Protein AF-A0A7V9SMJ4-F1 (afdb_monomer_lite)

Sequence (50 aa):
ITAPHRLKDLADVQEIIKIKNLSVEFTEKLDPYVREKFFELHKAVEEAKD

Radius of gyration: 11.2 Å; chains: 1; bounding box: 28×24×26 Å

pLDDT: mean 79.85, std 11.57, range [41.84, 89.19]

Foldseek 3Di:
DPPPVVVVVLVVLLVCCVVVVDDLVVLVVDDPVCSVVSVVSNVVSVVVVD

Structure (mmCIF, N/CA/C/O backbone):
data_AF-A0A7V9SMJ4-F1
#
_entry.id   AF-A0A7V9SMJ4-F1
#
loop_
_atom_site.group_PDB
_atom_site.id
_atom_site.type_symbol
_atom_site.label_atom_id
_atom_site.label_alt_id
_atom_site.label_comp_id
_atom_site.label_asym_id
_atom_site.label_entity_id
_atom_site.label_seq_id
_atom_site.pdbx_PDB_ins_code
_atom_site.Cartn_x
_atom_site.Cartn_y
_atom_site.Cartn_z
_atom_site.occupancy
_atom_site.B_iso_or_equiv
_atom_site.auth_seq_id
_atom_site.auth_comp_id
_atom_site.auth_asym_id
_atom_site.auth_atom_id
_atom_site.pdbx_PDB_model_num
ATOM 1 N N . ILE A 1 1 ? 18.171 13.202 -12.651 1.00 41.84 1 ILE A N 1
ATOM 2 C CA . ILE A 1 1 ? 16.812 13.398 -13.208 1.00 41.84 1 ILE A CA 1
ATOM 3 C C . ILE A 1 1 ? 15.853 12.628 -12.309 1.00 41.84 1 ILE A C 1
ATOM 5 O O . ILE A 1 1 ? 15.719 11.420 -12.447 1.00 41.84 1 ILE A O 1
ATOM 9 N N . THR A 1 2 ? 15.311 13.284 -11.287 1.00 49.22 2 THR A N 1
ATOM 10 C CA . THR A 1 2 ? 14.321 12.692 -10.380 1.00 49.22 2 THR A CA 1
ATOM 11 C C . THR A 1 2 ? 12.987 12.700 -11.113 1.00 49.22 2 THR A C 1
ATOM 13 O O . THR A 1 2 ? 12.525 13.758 -11.516 1.00 49.22 2 THR A O 1
ATOM 16 N N . ALA A 1 3 ? 12.419 11.528 -11.399 1.00 54.22 3 ALA A N 1
ATOM 17 C CA . ALA A 1 3 ? 11.204 11.419 -12.202 1.00 54.22 3 ALA A CA 1
ATOM 18 C C . ALA A 1 3 ? 10.002 11.999 -11.423 1.00 54.22 3 ALA A C 1
ATOM 20 O O . ALA A 1 3 ? 9.526 11.336 -10.498 1.00 54.22 3 ALA A O 1
ATOM 21 N N . PRO A 1 4 ? 9.469 13.184 -11.785 1.00 59.97 4 PRO A N 1
ATOM 22 C CA . PRO A 1 4 ? 8.331 13.792 -11.085 1.00 59.97 4 PRO A CA 1
ATOM 23 C C . PRO A 1 4 ? 7.055 12.951 -11.226 1.00 59.97 4 PRO A C 1
ATOM 25 O O . PRO A 1 4 ? 6.137 13.062 -10.421 1.00 59.97 4 PRO A O 1
ATOM 28 N N . HIS A 1 5 ? 7.024 12.053 -12.213 1.00 60.28 5 HIS A N 1
ATOM 29 C CA . HIS A 1 5 ? 5.939 11.103 -12.416 1.00 60.28 5 HIS A CA 1
ATOM 30 C C . HIS A 1 5 ? 5.787 10.116 -11.252 1.00 60.28 5 HIS A C 1
ATOM 32 O O . HIS A 1 5 ? 4.668 9.790 -10.879 1.00 60.28 5 HIS A O 1
ATOM 38 N N . ARG A 1 6 ? 6.892 9.721 -10.599 1.00 62.72 6 ARG A N 1
ATOM 39 C CA . ARG A 1 6 ? 6.840 8.780 -9.470 1.00 62.72 6 ARG A CA 1
ATOM 40 C C . ARG A 1 6 ? 6.129 9.353 -8.250 1.00 62.72 6 ARG A C 1
ATOM 42 O O . ARG A 1 6 ? 5.492 8.607 -7.526 1.00 62.72 6 ARG A O 1
ATOM 49 N N . LEU A 1 7 ? 6.225 10.661 -8.017 1.00 62.59 7 LEU A N 1
ATOM 50 C CA . LEU A 1 7 ? 5.517 11.299 -6.903 1.00 62.59 7 LEU A CA 1
ATOM 51 C C . LEU A 1 7 ? 3.998 11.235 -7.096 1.00 62.59 7 LEU A C 1
ATOM 53 O O . LEU A 1 7 ? 3.268 11.067 -6.124 1.00 62.59 7 LEU A O 1
ATOM 57 N N . LYS A 1 8 ? 3.538 11.324 -8.349 1.00 68.50 8 LYS A N 1
ATOM 58 C CA . LYS A 1 8 ? 2.118 11.244 -8.688 1.00 68.50 8 LYS A CA 1
ATOM 59 C C . LYS A 1 8 ? 1.581 9.818 -8.539 1.00 68.50 8 LYS A C 1
ATOM 61 O O . LYS A 1 8 ? 0.523 9.655 -7.950 1.00 68.50 8 LYS A O 1
ATOM 66 N N . ASP A 1 9 ? 2.354 8.811 -8.953 1.00 79.06 9 ASP A N 1
ATOM 67 C CA . ASP A 1 9 ? 2.050 7.390 -8.707 1.00 79.06 9 ASP A CA 1
ATOM 68 C C . ASP A 1 9 ? 1.871 7.082 -7.212 1.00 79.06 9 ASP A C 1
ATOM 70 O O . ASP A 1 9 ? 0.924 6.408 -6.819 1.00 79.06 9 ASP A O 1
ATOM 74 N N . LEU A 1 10 ? 2.756 7.601 -6.352 1.00 81.06 10 LEU A N 1
ATOM 75 C CA . LEU A 1 10 ? 2.678 7.343 -4.909 1.00 81.06 10 LEU A CA 1
ATOM 76 C C . LEU A 1 10 ? 1.426 7.969 -4.278 1.00 81.06 10 LEU A C 1
ATOM 78 O O . LEU A 1 10 ? 0.788 7.330 -3.444 1.00 81.06 10 LEU A O 1
ATOM 82 N N . ALA A 1 11 ? 1.063 9.189 -4.686 1.00 83.19 11 ALA A N 1
ATOM 83 C CA . ALA A 1 11 ? -0.148 9.856 -4.211 1.00 83.19 11 ALA A CA 1
ATOM 84 C C . ALA A 1 11 ? -1.421 9.110 -4.648 1.00 83.19 11 ALA A C 1
ATOM 86 O O . ALA A 1 11 ? -2.326 8.917 -3.839 1.00 83.19 11 ALA A O 1
ATOM 87 N N . ASP A 1 12 ? -1.454 8.629 -5.893 1.00 85.50 12 ASP A N 1
ATOM 88 C CA . ASP A 1 12 ? -2.565 7.837 -6.434 1.00 85.50 12 ASP A CA 1
ATOM 89 C C . ASP A 1 12 ? -2.740 6.526 -5.646 1.00 85.50 12 ASP A C 1
ATOM 91 O O . ASP A 1 12 ? -3.833 6.193 -5.189 1.00 85.50 12 ASP A O 1
ATOM 95 N N . VAL A 1 13 ? -1.633 5.833 -5.349 1.00 85.00 13 VAL A N 1
ATOM 96 C CA . VAL A 1 13 ? -1.641 4.624 -4.510 1.00 85.00 13 VAL A CA 1
ATOM 97 C C . VAL A 1 13 ? -2.158 4.916 -3.098 1.00 85.00 13 VAL A C 1
ATOM 99 O O . VAL A 1 13 ? -2.959 4.142 -2.573 1.00 85.00 13 VAL A O 1
ATOM 102 N N . GLN A 1 14 ? -1.755 6.028 -2.478 1.00 85.56 14 GLN A N 1
ATOM 103 C CA . GLN A 1 14 ? -2.274 6.431 -1.165 1.00 85.56 14 GLN A CA 1
ATOM 104 C C . GLN A 1 14 ? -3.779 6.706 -1.192 1.00 85.56 14 GLN A C 1
ATOM 106 O O . GLN A 1 14 ? -4.494 6.343 -0.255 1.00 85.56 14 GLN A O 1
ATOM 111 N N . GLU A 1 15 ? -4.275 7.318 -2.262 1.00 88.31 15 GLU A N 1
ATOM 112 C CA . GLU A 1 15 ? -5.697 7.589 -2.442 1.00 88.31 15 GLU A CA 1
ATOM 113 C C . GLU A 1 15 ? -6.492 6.289 -2.632 1.00 88.31 15 GLU A C 1
ATOM 115 O O . GLU A 1 15 ? -7.524 6.093 -1.988 1.00 88.31 15 GLU A O 1
ATOM 120 N N . ILE A 1 16 ? -5.954 5.331 -3.392 1.00 86.38 16 ILE A N 1
ATOM 121 C CA . ILE A 1 16 ? -6.522 3.984 -3.531 1.00 86.38 16 ILE A CA 1
ATOM 122 C C . ILE A 1 16 ? -6.579 3.267 -2.177 1.00 86.38 16 ILE A C 1
ATOM 124 O O . ILE A 1 16 ? -7.612 2.676 -1.856 1.00 86.38 16 ILE A O 1
ATOM 128 N N . ILE A 1 17 ? -5.515 3.334 -1.367 1.00 87.44 17 ILE A N 1
ATOM 129 C CA . ILE A 1 17 ? -5.480 2.743 -0.017 1.00 87.44 17 ILE A CA 1
ATOM 130 C C . ILE A 1 17 ? -6.603 3.323 0.850 1.00 87.44 17 ILE A C 1
ATOM 132 O O . ILE A 1 17 ? -7.332 2.561 1.488 1.00 87.44 17 ILE A O 1
ATOM 136 N N . LYS A 1 18 ? -6.794 4.650 0.820 1.00 85.38 18 LYS A N 1
ATOM 137 C CA . LYS A 1 18 ? -7.863 5.342 1.558 1.00 85.38 18 LYS A CA 1
ATOM 138 C C . LYS A 1 18 ? -9.255 4.936 1.076 1.00 85.38 18 LYS A C 1
ATOM 140 O O . LYS A 1 18 ? -10.085 4.542 1.889 1.00 85.38 18 LYS A O 1
ATOM 145 N N . ILE A 1 19 ? -9.509 5.015 -0.232 1.00 88.62 19 ILE A N 1
ATOM 146 C CA . ILE A 1 19 ? -10.832 4.759 -0.825 1.00 88.62 19 ILE A CA 1
ATOM 147 C C . ILE A 1 19 ? -11.238 3.297 -0.639 1.00 88.62 19 ILE A C 1
ATOM 149 O O . ILE A 1 19 ? -12.391 3.002 -0.324 1.00 88.62 19 ILE A O 1
ATOM 153 N N . LYS A 1 20 ? -10.300 2.366 -0.833 1.00 85.69 20 LYS A N 1
ATOM 154 C CA . LYS A 1 20 ? -10.572 0.930 -0.733 1.00 85.69 20 LYS A CA 1
ATOM 155 C C . LYS A 1 20 ? -10.418 0.368 0.680 1.00 85.69 20 LYS A C 1
ATOM 157 O O . LYS A 1 20 ? -10.693 -0.816 0.843 1.00 85.69 20 LYS A O 1
ATOM 162 N N . ASN A 1 21 ? -10.008 1.175 1.667 1.00 82.06 21 ASN A N 1
ATOM 163 C CA . ASN A 1 21 ? -9.629 0.708 3.008 1.00 82.06 21 ASN A CA 1
ATOM 164 C C . ASN A 1 21 ? -8.738 -0.544 2.924 1.00 82.06 21 ASN A C 1
ATOM 166 O O . ASN A 1 21 ? -9.047 -1.592 3.490 1.00 82.06 21 ASN A O 1
A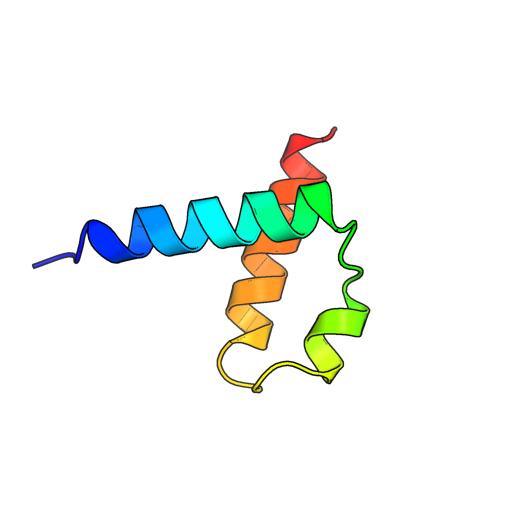TOM 170 N N . LEU A 1 22 ? -7.671 -0.462 2.120 1.00 83.38 22 LEU A N 1
ATOM 171 C CA . LEU A 1 22 ? -6.777 -1.601 1.926 1.00 83.38 22 LEU A CA 1
ATOM 172 C C . LEU A 1 22 ? -6.018 -1.874 3.221 1.00 83.38 22 LEU A C 1
ATOM 174 O O . LEU A 1 22 ? -5.113 -1.120 3.553 1.00 83.38 22 LEU A O 1
ATOM 178 N N . SER A 1 23 ? -6.352 -2.968 3.905 1.00 82.38 23 SER A N 1
ATOM 179 C CA . SER A 1 23 ? -5.571 -3.460 5.042 1.00 82.38 23 SER A CA 1
ATOM 180 C C . SER A 1 23 ? -4.143 -3.817 4.637 1.00 82.38 23 SER A C 1
ATOM 182 O O . SER A 1 23 ? -3.870 -4.194 3.494 1.00 82.38 23 SER A O 1
ATOM 184 N N . VAL A 1 24 ? -3.245 -3.823 5.624 1.00 80.88 24 VAL A N 1
ATOM 185 C CA . VAL A 1 24 ? -1.872 -4.337 5.495 1.00 80.88 24 VAL A CA 1
ATOM 186 C C . VAL A 1 24 ? -1.812 -5.766 4.938 1.00 80.88 24 VAL A C 1
ATOM 188 O O . VAL A 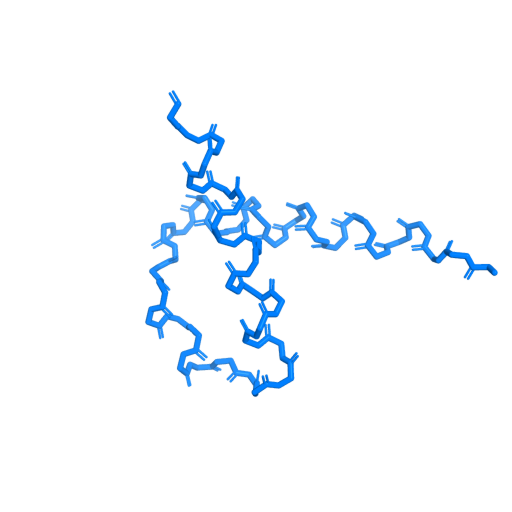1 24 ? -0.856 -6.092 4.246 1.00 80.88 24 VAL A O 1
ATOM 191 N N . GLU A 1 25 ? -2.848 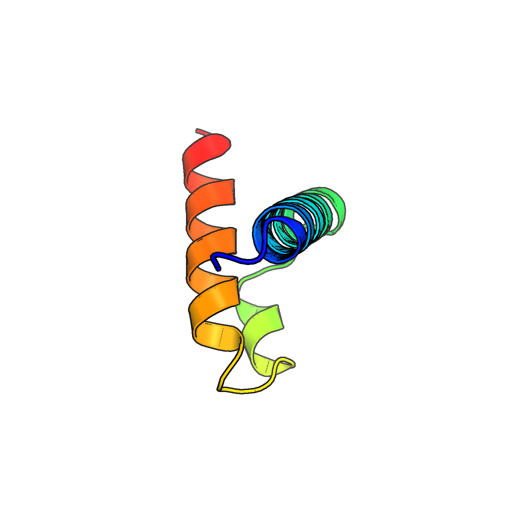-6.590 5.122 1.00 83.50 25 GLU A N 1
ATOM 192 C CA . GLU A 1 25 ? -2.996 -7.926 4.508 1.00 83.50 25 GLU A CA 1
ATOM 193 C C . GLU A 1 25 ? -2.965 -7.887 2.968 1.00 83.50 25 GLU A C 1
ATOM 195 O O . GLU A 1 25 ? -2.552 -8.839 2.309 1.00 83.50 25 GLU A O 1
ATOM 200 N N . PHE A 1 26 ? -3.329 -6.758 2.349 1.00 83.69 26 PHE A N 1
ATOM 201 C CA . PHE A 1 26 ? -3.214 -6.590 0.900 1.00 83.69 26 PHE A CA 1
ATOM 202 C C . PHE A 1 26 ? -1.760 -6.695 0.419 1.00 83.69 26 PHE A C 1
ATOM 204 O O . PHE A 1 26 ? -1.519 -7.111 -0.715 1.00 83.69 26 PHE A O 1
ATOM 211 N N . THR A 1 27 ? -0.782 -6.411 1.289 1.00 83.06 27 THR A N 1
ATOM 212 C CA . THR A 1 27 ? 0.639 -6.616 0.979 1.00 83.06 27 THR A CA 1
ATOM 213 C C . THR A 1 27 ? 0.962 -8.070 0.651 1.00 83.06 27 THR A C 1
ATOM 215 O O . THR A 1 27 ? 1.855 -8.315 -0.153 1.00 83.06 27 THR A O 1
ATOM 218 N N . GLU A 1 28 ? 0.211 -9.047 1.160 1.00 85.12 28 GLU A N 1
ATOM 219 C CA . GLU A 1 28 ? 0.438 -10.464 0.857 1.00 85.12 28 GLU A CA 1
ATOM 220 C C . GLU A 1 28 ? 0.172 -10.803 -0.613 1.00 85.12 28 GLU A C 1
ATOM 222 O O . GLU A 1 28 ? 0.793 -11.715 -1.161 1.00 85.12 28 GLU A O 1
ATOM 227 N N . LYS A 1 29 ? -0.703 -10.031 -1.270 1.00 85.75 29 LYS A N 1
ATOM 228 C CA . LYS A 1 29 ? -1.024 -10.150 -2.701 1.00 85.75 29 LYS A CA 1
ATOM 229 C C . LYS A 1 29 ? -0.108 -9.312 -3.592 1.00 85.75 29 LYS A C 1
ATOM 231 O O . LYS A 1 29 ? -0.196 -9.409 -4.813 1.00 85.75 29 LYS A O 1
ATOM 236 N N . LEU A 1 30 ? 0.744 -8.484 -2.992 1.00 83.81 30 LEU A N 1
ATOM 237 C CA . LEU A 1 30 ? 1.694 -7.639 -3.695 1.00 83.81 30 LEU A CA 1
ATOM 238 C C . LEU A 1 30 ? 3.050 -8.327 -3.852 1.00 83.81 30 LEU A C 1
ATOM 240 O O . LEU A 1 30 ? 3.433 -9.211 -3.078 1.00 83.81 30 LEU A O 1
ATOM 244 N N . ASP A 1 31 ? 3.797 -7.873 -4.850 1.00 86.19 31 ASP A N 1
ATOM 245 C CA . ASP A 1 31 ? 5.158 -8.328 -5.106 1.00 86.19 31 ASP A CA 1
ATOM 246 C C . ASP A 1 31 ? 6.095 -7.903 -3.956 1.00 86.19 31 ASP A C 1
ATOM 248 O O . ASP A 1 31 ? 5.973 -6.770 -3.477 1.00 86.19 31 ASP A O 1
ATOM 252 N N . PRO A 1 32 ? 7.041 -8.744 -3.494 1.00 85.44 32 PRO A N 1
ATOM 253 C CA . PRO A 1 32 ? 7.899 -8.434 -2.344 1.00 85.44 32 PRO A CA 1
ATOM 254 C C . PRO A 1 32 ? 8.627 -7.093 -2.469 1.00 85.44 32 PRO A C 1
ATOM 256 O O . PRO A 1 32 ? 8.792 -6.383 -1.481 1.00 85.44 32 PRO A O 1
ATOM 259 N N . TYR A 1 33 ? 8.994 -6.717 -3.696 1.00 81.31 33 TYR A N 1
ATOM 260 C CA . TYR A 1 33 ? 9.679 -5.462 -3.994 1.00 81.31 33 TYR A CA 1
ATOM 261 C C . TYR A 1 33 ? 8.800 -4.216 -3.788 1.00 81.31 33 TYR A C 1
ATOM 263 O O . TYR A 1 33 ? 9.310 -3.143 -3.475 1.00 81.31 33 TYR A O 1
ATOM 271 N N . VAL A 1 34 ? 7.476 -4.335 -3.939 1.00 83.44 34 VAL A N 1
ATOM 272 C CA . VAL A 1 34 ? 6.537 -3.215 -3.751 1.00 83.44 34 VAL A CA 1
ATOM 273 C C . VAL A 1 34 ? 5.847 -3.241 -2.387 1.00 83.44 34 VAL A C 1
ATOM 275 O O . VAL A 1 34 ? 5.279 -2.227 -1.991 1.00 83.44 34 VAL A O 1
ATOM 278 N N . ARG A 1 35 ? 5.915 -4.357 -1.643 1.00 87.81 35 ARG A N 1
ATOM 279 C CA . ARG A 1 35 ? 5.360 -4.472 -0.280 1.00 87.81 35 ARG A CA 1
ATOM 280 C C . ARG A 1 35 ? 5.950 -3.452 0.672 1.00 87.81 35 ARG A C 1
ATOM 282 O O . ARG A 1 35 ? 5.198 -2.793 1.378 1.00 87.81 35 ARG A O 1
ATOM 289 N N . GLU A 1 36 ? 7.274 -3.317 0.668 1.00 86.62 36 GLU A N 1
ATOM 290 C CA . GLU A 1 36 ? 7.971 -2.362 1.531 1.00 86.62 36 GLU A CA 1
ATOM 291 C C . GLU A 1 36 ? 7.473 -0.942 1.246 1.00 86.62 36 GLU A C 1
ATOM 293 O O . GLU A 1 36 ? 7.053 -0.227 2.155 1.00 86.62 36 GLU A O 1
ATOM 298 N N . LYS A 1 37 ? 7.369 -0.589 -0.043 1.00 85.81 37 LYS A N 1
ATOM 299 C CA . LYS A 1 37 ? 6.883 0.727 -0.455 1.00 85.81 37 LYS A CA 1
ATOM 300 C C . LYS A 1 37 ? 5.408 0.948 -0.132 1.00 85.81 37 LYS A C 1
ATOM 302 O O . LYS A 1 37 ? 5.036 2.030 0.310 1.00 85.81 37 LYS A O 1
ATOM 307 N N . PHE A 1 38 ? 4.569 -0.065 -0.322 1.00 87.62 38 PHE A N 1
ATOM 308 C CA . PHE A 1 38 ? 3.159 -0.014 0.054 1.00 87.62 38 PHE A CA 1
ATOM 309 C C . PHE A 1 38 ? 2.994 0.168 1.563 1.00 87.62 38 PHE A C 1
ATOM 311 O O . PHE A 1 38 ? 2.169 0.972 1.981 1.00 87.62 38 PHE A O 1
ATOM 318 N N . PHE A 1 39 ? 3.785 -0.534 2.376 1.00 88.12 39 PHE A N 1
ATOM 319 C CA . PHE A 1 39 ? 3.738 -0.419 3.830 1.00 88.12 39 PHE A CA 1
ATOM 320 C C . PHE A 1 39 ? 4.108 0.994 4.293 1.00 88.12 39 PHE A C 1
ATOM 322 O O . PHE A 1 39 ? 3.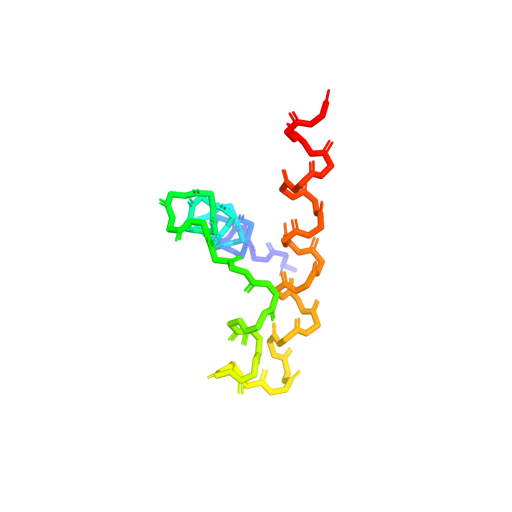391 1.569 5.108 1.00 88.12 39 PHE A O 1
ATOM 329 N N . GLU A 1 40 ? 5.161 1.590 3.721 1.00 88.25 40 GLU A N 1
ATOM 330 C CA . GLU A 1 40 ? 5.510 2.996 3.968 1.00 88.25 40 GLU A CA 1
ATOM 331 C C . GLU A 1 40 ? 4.348 3.946 3.632 1.00 88.25 40 GLU A C 1
ATOM 333 O O . GLU A 1 40 ? 4.002 4.817 4.429 1.00 88.25 40 GLU A O 1
ATOM 338 N N . LEU A 1 41 ? 3.721 3.774 2.462 1.00 87.56 41 LEU A N 1
ATOM 339 C CA . LEU A 1 41 ? 2.609 4.621 2.020 1.00 87.56 41 LEU A CA 1
ATOM 340 C C . LEU A 1 41 ? 1.360 4.435 2.879 1.00 87.56 41 LEU A C 1
ATOM 342 O O . LEU A 1 41 ? 0.714 5.424 3.214 1.00 87.56 41 LEU A O 1
ATOM 346 N N . HIS A 1 42 ? 1.032 3.192 3.231 1.00 89.19 42 HIS A N 1
ATOM 347 C CA . HIS A 1 42 ? -0.086 2.850 4.101 1.00 89.19 42 HIS A CA 1
ATOM 348 C C . HIS A 1 42 ? 0.109 3.466 5.484 1.00 89.19 42 HIS A C 1
ATOM 350 O O . HIS A 1 42 ? -0.800 4.100 6.009 1.00 89.19 42 HIS A O 1
ATOM 356 N N . LYS A 1 43 ? 1.311 3.344 6.058 1.00 88.44 43 LYS A N 1
ATOM 357 C CA . LYS A 1 43 ? 1.636 3.962 7.343 1.00 88.44 43 LYS A CA 1
ATOM 358 C C . LYS A 1 43 ? 1.485 5.484 7.282 1.00 88.44 43 LYS A C 1
ATOM 360 O O . LYS A 1 43 ? 0.785 6.042 8.114 1.00 88.44 43 LYS A O 1
ATOM 365 N N . ALA A 1 44 ? 2.027 6.130 6.249 1.00 87.81 44 ALA A N 1
ATOM 366 C CA . ALA A 1 44 ? 1.877 7.573 6.057 1.00 87.81 44 ALA A CA 1
ATOM 367 C C . ALA A 1 44 ? 0.410 8.012 5.868 1.00 87.81 44 ALA A C 1
ATOM 369 O O . ALA A 1 44 ? 0.044 9.125 6.234 1.00 87.81 44 ALA A O 1
ATOM 370 N N . VAL A 1 45 ? -0.439 7.157 5.288 1.00 86.75 45 VAL A N 1
ATOM 371 C CA . VAL A 1 45 ? -1.884 7.402 5.168 1.00 86.75 45 VAL A CA 1
ATOM 372 C C . VAL A 1 45 ? -2.584 7.323 6.519 1.00 86.75 45 VAL A C 1
ATOM 374 O O . VAL A 1 45 ? -3.425 8.175 6.794 1.00 86.75 45 VAL A O 1
ATOM 377 N N . GLU A 1 46 ? -2.259 6.319 7.330 1.00 85.69 46 GLU A N 1
ATOM 378 C CA . GLU A 1 46 ? -2.832 6.143 8.666 1.00 85.69 46 GLU A CA 1
ATOM 379 C C . GLU A 1 46 ? -2.360 7.249 9.619 1.00 85.69 46 GLU A C 1
ATOM 381 O O . GLU A 1 46 ? -3.184 7.839 10.305 1.00 85.69 46 GLU A O 1
ATOM 386 N N . GLU A 1 47 ? -1.078 7.629 9.572 1.00 85.44 47 GLU A N 1
ATOM 387 C CA . GLU A 1 47 ? -0.532 8.774 10.321 1.00 85.44 47 GLU A CA 1
ATOM 388 C C . GLU A 1 47 ? -1.168 10.114 9.914 1.00 85.44 47 GLU A C 1
ATOM 390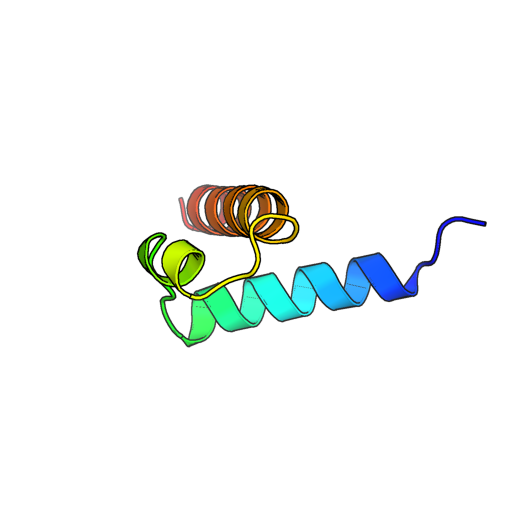 O O . GLU A 1 47 ? -1.180 11.044 10.707 1.00 85.44 47 GLU A O 1
ATOM 395 N N . ALA A 1 48 ? -1.693 10.234 8.689 1.00 82.12 48 ALA A N 1
ATOM 396 C CA . ALA A 1 48 ? -2.380 11.439 8.215 1.00 82.12 48 ALA A CA 1
ATOM 397 C C . ALA A 1 48 ? -3.900 11.439 8.475 1.00 82.12 48 ALA A C 1
ATOM 399 O O . ALA A 1 48 ? -4.569 12.412 8.118 1.00 82.12 48 ALA A O 1
ATOM 400 N N . LYS A 1 49 ? -4.465 10.338 8.990 1.00 70.94 49 LYS A N 1
ATOM 401 C CA . LYS A 1 49 ? -5.877 10.252 9.404 1.00 70.94 49 LYS A CA 1
ATOM 402 C C . LYS A 1 49 ? -6.087 10.627 10.879 1.00 70.94 49 LYS A C 1
ATOM 404 O O . LYS A 1 49 ? -7.234 10.903 11.230 1.00 70.94 49 LYS A O 1
ATOM 409 N N . ASP A 1 50 ? -5.028 10.600 11.689 1.00 53.72 50 ASP A N 1
ATOM 410 C CA . ASP A 1 50 ? -4.990 11.006 13.107 1.00 53.72 50 ASP A CA 1
ATOM 411 C C . ASP A 1 50 ? -4.742 12.522 13.241 1.00 53.72 50 ASP A C 1
ATOM 413 O O . ASP A 1 50 ? -5.388 13.159 14.105 1.00 53.72 50 ASP A O 1
#

Secondary structure (DSSP, 8-state):
---HHHHHHHHHHHHHHHHHT--GGGGGGS-HHHHHHHHHHHHHHHHTT-

=== Feature glossary ===
A reading guide for the features in this record.

Start from the sequence.

  · Sequence gives the chain of amino acids in standard one-letter code (A=alanine, C=cysteine, …, Y=tyrosine), read N→C. It is the only feature that is directly encoded by the gene; all structural features are derived from the folded form of this sequence.

Fold it, and you get atomic coordinates and the backbone conformation that goes with them.

  · The mmCIF table is the protein's shape written out atom by atom. For each backbone N, Cα, C, and carbonyl O, it records an (x, y, z) coordinate triple in Å plus the residue type, chain letter, and residue number.

  · Backbone dihedral angles. Every residue except chain termini has a φ (preceding-C → N → Cα → C) and a ψ (N → Cα → C → next-N). They are reported in degrees following the IUPAC sign convention. Secondary structure is essentially a statement about which (φ, ψ) basin each residue occupies.

  · DSSP 8-state secondary structure assigns each residue one of H (α-helix), G (3₁₀-helix), I (π-helix), E (extended β-strand), B (isolated β-bridge), T (hydrogen-bonded turn), S (bend), or '-' (coil). The assignment is computed from backbone hydrogen-bond geometry via the Kabsch–Sander algorithm.

  · P-SEA three-state annotation labels each residue as helix, strand, or coil based purely on the geometry of the Cα trace. It serves as a fallback when the full backbone (and thus DSSP) is unavailable.

Summarize the fold with a handful of shape descriptors and a per-residue structural alphabet.

  · Radius of gyration (Rg) is the root-mean-square distance of Cα atoms from their centroid — a single number for overall size and compactness. A globular domain of N residues has Rg ≈ 2.2·N^0.38 Å; an extended or disordered chain has a much larger Rg. The Cα contact count is the number of residue pairs whose Cα atoms are within 8 Å and are more than four positions apart in sequence — a standard proxy for tertiary packing density. The bounding box is the smallest axis-aligned box enclosing all Cα atoms.

  · Foldseek's 3Di representation compresses backbone geometry into a per-residue letter drawn from a learned twenty-state alphabet. It captures the tertiary interaction pattern around each residue — which residues are packed against it in space, regardless of where they are in sequence.

  · Accessible surface area quantifies burial. A residue with SASA near zero is packed into the hydrophobic core; one with SASA >100 Å² sits on the surface. Computed here via the Shrake–Rupley numerical algorithm with a 1.4 Å probe.

Ask how reliable the model is.

  · For AlphaFold models, the B-factor field carries pLDDT — the model's own estimate of local accuracy on a 0–100 scale. Regions with pLDDT<50 should be treated as essentially unmodeled; they often correspond to intrinsically disordered segments.

  · For experimental (PDB) structures, the B-factor (temperature factor) quantifies the positional spread of each atom in the crystal — a combination of thermal vibration and static disorder — in units of Å². High B-factors mark flexible loops or poorly resolved regions; low B-factors mark the rigid, well-ordered core.

  · PAE(i, j) answers: if I align the p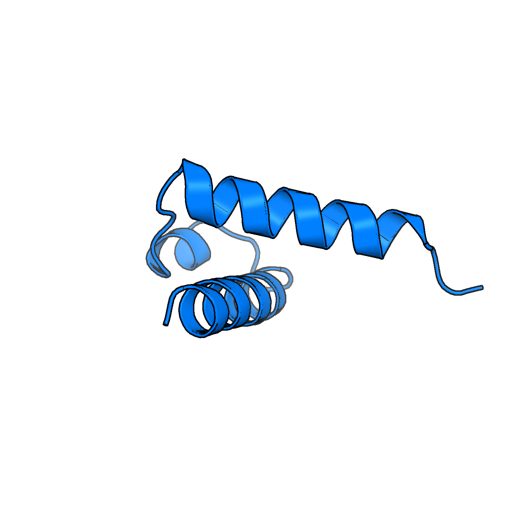redicted and true structures on residue i, how far off (in Å) do I expect residue j to be? A block-diagonal PAE matrix with low values on the blocks and high values off-diagonal is the signature of a multi-domain protein with confidently predicted domains but uncertain inter-domain orientation.

Place it in context: what it resembles, what it is annotated as, and how it looks.

  · Structural nearest neighbors (via Foldseek easy-search vs the PDB). Reported per hit: target PDB id, E-value, and alignment TM-score. A TM-score above ~0.5 is the conventional threshold for 'same fold'.

  · Functional annotations link the protein to curated databases. InterPro entries identify conserved domains and families by matching the sequence against member-database signatures (Pfam, PROSITE, CDD, …). Gene Ontology (GO) terms describe molecular function, biological process, and cellular component in a controlled vocabulary. CATH places the structure in a hierarchical fold classification (Class/Architecture/Topology/Homologous-superfamily). The organism is the source species.

  · Plot images: a contact map (which residues are close in 3D, as an N×N binary image), a Ramachandran scatter (backbone torsion angles, revealing secondary-structure composition at a glance), and — for AlphaFold structures — a PAE heatmap (pairwise prediction confidence).

  · Structure images are PyMOL renders from six orthogonal camera directions. Cartoon representation draws helices as coils and strands as arrows; sticks shows the backbone as bonds; surface shows the solvent-excluded envelope. Rainbow coloring maps sequence position to hue (blue→red, N→C); chain coloring assigns a distinct color per polypeptide.